Protein AF-A0A553PPD4-F1 (afdb_monomer)

InterPro domains:
  IPR001604 DNA/RNA non-specific endonuclease/pyrophosphatase/phosphodiesterase domain [PF01223] (4-60)
  IPR044925 His-Me finger superfamily [SSF54060] (4-60)
  IPR044929 DNA/RNA non-specific endonuclease superfamily [G3DSA:3.40.570.10] (1-91)

Radius of gyration: 23.8 Å; Cα contacts (8 Å, |Δi|>4): 141; chains: 1; bounding box: 63×47×57 Å

pLDDT: mean 87.42, std 13.17, range [43.06, 98.12]

Secondary structure (DSSP, 8-state):
----EETTTTEE--SEEEEEEEE---S---S-TT--SSEEEEEEEESSPPPTT--GGGGEE-----TTS-STTPEEHHHHHTTPPPPHHHHHHHHHHHHHHT--SHHHHHHHHHHHHHTT---HHHHHHHHHHHHHHHHHHHHHHHHHSPP-

Nearest PDB structures (foldseek):
  5t40-assembly1_B  TM=8.382E-01  e=1.509E-09  Homo sapiens
  7vzr-assembly1_A  TM=5.101E-01  e=5.328E+00  Chloracidobacterium thermophilum B

Structure (mmCIF, N/CA/C/O backbone):
data_AF-A0A553PPD4-F1
#
_entry.id   AF-A0A553PPD4-F1
#
loop_
_atom_site.group_PDB
_atom_site.id
_atom_site.type_symbol
_atom_site.label_atom_id
_atom_site.label_alt_id
_atom_site.label_comp_id
_atom_site.label_asym_id
_atom_site.label_entity_id
_atom_site.label_seq_id
_atom_site.pdbx_PDB_ins_code
_atom_site.Cartn_x
_atom_site.Cartn_y
_atom_site.Cartn_z
_atom_site.occupancy
_atom_site.B_iso_or_equiv
_atom_site.auth_seq_id
_atom_site.auth_comp_id
_atom_site.auth_asym_id
_atom_site.auth_atom_id
_atom_site.pdbx_PDB_model_num
ATOM 1 N N . MET A 1 1 ? -3.535 -22.408 -22.427 1.00 66.25 1 MET A N 1
ATOM 2 C CA . MET A 1 1 ? -3.729 -21.318 -21.441 1.00 66.25 1 MET A CA 1
ATOM 3 C C . MET A 1 1 ? -4.965 -21.662 -20.624 1.00 66.25 1 MET A C 1
ATOM 5 O O . MET A 1 1 ? -5.955 -22.033 -21.237 1.00 66.25 1 MET A O 1
ATOM 9 N N . LYS A 1 2 ? -4.907 -21.615 -19.288 1.00 88.19 2 LYS A N 1
ATOM 10 C CA . LYS A 1 2 ? -6.044 -21.924 -18.402 1.00 88.19 2 LYS A CA 1
ATOM 11 C C . LYS A 1 2 ? -6.288 -20.721 -17.490 1.00 88.19 2 LYS A C 1
ATOM 13 O O . LYS A 1 2 ? -5.323 -20.210 -16.926 1.00 88.19 2 LYS A O 1
ATOM 18 N N . TYR A 1 3 ? -7.534 -20.275 -17.377 1.00 92.44 3 TYR A N 1
ATOM 19 C CA . TYR A 1 3 ? -7.959 -19.201 -16.479 1.00 92.44 3 TYR A CA 1
ATOM 20 C C . TYR A 1 3 ? -9.348 -19.519 -15.915 1.00 92.44 3 TYR A C 1
ATOM 22 O O . TYR A 1 3 ? -10.084 -20.316 -16.494 1.00 92.44 3 TYR A O 1
ATOM 30 N N . GLU A 1 4 ? -9.653 -18.953 -14.752 1.00 95.38 4 GLU A N 1
ATOM 31 C CA . GLU A 1 4 ? -10.957 -19.076 -14.097 1.00 95.38 4 GLU A CA 1
ATOM 32 C C . GLU A 1 4 ? -11.939 -18.058 -14.686 1.00 95.38 4 GLU A C 1
ATOM 34 O O . GLU A 1 4 ? -11.526 -16.990 -15.141 1.00 95.38 4 GLU A O 1
ATOM 39 N N . VAL A 1 5 ? -13.230 -18.380 -14.663 1.00 96.56 5 VAL A N 1
ATOM 40 C CA . VAL A 1 5 ? -14.317 -17.455 -14.995 1.00 96.56 5 VAL A CA 1
ATOM 41 C C . VAL A 1 5 ? -15.279 -17.352 -13.814 1.00 96.56 5 VAL A C 1
ATOM 43 O O . VAL A 1 5 ? -15.500 -18.342 -13.118 1.00 96.56 5 VAL A O 1
ATOM 46 N N . ILE A 1 6 ? -15.839 -16.164 -13.575 1.00 96.00 6 ILE A N 1
ATOM 47 C CA . ILE A 1 6 ? -16.720 -15.903 -12.428 1.00 96.00 6 ILE A CA 1
ATOM 48 C C . ILE A 1 6 ? -18.064 -15.294 -12.841 1.00 96.00 6 ILE A C 1
ATOM 50 O O . ILE A 1 6 ? -18.149 -14.447 -13.733 1.00 96.00 6 ILE A O 1
ATOM 54 N N . GLY A 1 7 ? -19.117 -15.690 -12.122 1.00 95.88 7 GLY A N 1
ATOM 55 C CA . GLY A 1 7 ? -20.479 -15.188 -12.306 1.00 95.88 7 GLY A CA 1
ATOM 56 C C . GLY A 1 7 ? -21.178 -15.711 -13.564 1.00 95.88 7 GLY A C 1
ATOM 57 O O . GLY A 1 7 ? -20.604 -16.434 -14.372 1.00 95.88 7 GLY A O 1
ATOM 58 N N . THR A 1 8 ? -22.438 -15.314 -13.742 1.00 96.31 8 THR A N 1
ATOM 59 C CA . THR A 1 8 ? -23.282 -15.722 -14.884 1.00 96.31 8 THR A CA 1
ATOM 60 C C . THR A 1 8 ? -22.767 -15.226 -16.230 1.00 96.31 8 THR A C 1
ATOM 62 O O . THR A 1 8 ? -23.113 -15.787 -17.260 1.00 96.31 8 THR A O 1
ATOM 65 N N . ASN A 1 9 ? -21.954 -14.169 -16.217 1.00 97.19 9 ASN A N 1
ATOM 66 C CA . ASN A 1 9 ? -21.371 -13.572 -17.415 1.00 97.19 9 ASN A CA 1
ATOM 67 C C . ASN A 1 9 ? -19.970 -14.124 -17.718 1.00 97.19 9 ASN A C 1
ATOM 69 O O . ASN A 1 9 ? -19.279 -13.556 -18.557 1.00 97.19 9 ASN A O 1
ATOM 73 N N . GLU A 1 10 ? -19.536 -15.165 -16.995 1.00 96.19 10 GLU A N 1
ATOM 74 C CA . GLU A 1 10 ? -18.254 -15.850 -17.191 1.00 96.19 10 GLU A CA 1
ATOM 75 C C . GLU A 1 10 ? -17.064 -14.881 -17.294 1.00 96.19 10 GLU A C 1
ATOM 77 O O . GLU A 1 10 ? -16.208 -14.975 -18.175 1.00 96.19 10 GLU A O 1
ATOM 82 N N . VAL A 1 11 ? -17.001 -13.916 -16.373 1.00 96.94 11 VAL A N 1
ATOM 83 C CA . VAL A 1 11 ? -15.963 -12.882 -16.391 1.00 96.94 11 VAL A CA 1
ATOM 84 C C . VAL A 1 11 ? -14.603 -13.531 -16.153 1.00 96.94 11 VAL A C 1
ATOM 86 O O . VAL A 1 11 ? -14.381 -14.152 -15.116 1.00 96.94 11 VAL A O 1
ATOM 89 N N . ALA A 1 12 ? -13.685 -13.373 -17.106 1.00 97.12 12 ALA A N 1
ATOM 90 C CA . ALA A 1 12 ? -12.355 -13.966 -17.042 1.00 97.12 12 ALA A CA 1
ATOM 91 C C . ALA A 1 12 ? -11.508 -13.376 -15.904 1.00 97.12 12 ALA A C 1
ATOM 93 O O . ALA A 1 12 ? -11.310 -12.163 -15.812 1.00 97.12 12 ALA A O 1
ATOM 94 N N . VAL A 1 13 ? -10.940 -14.252 -15.077 1.00 97.12 13 VAL A N 1
ATOM 95 C CA . VAL A 1 13 ? -9.988 -13.899 -14.023 1.00 97.12 13 VAL A CA 1
ATOM 96 C C . VAL A 1 13 ? -8.574 -13.916 -14.613 1.00 97.12 13 VAL A C 1
ATOM 98 O O . VAL A 1 13 ? -8.071 -14.980 -14.991 1.00 97.12 13 VAL A O 1
ATOM 101 N N . PRO A 1 14 ? -7.890 -12.763 -14.707 1.00 96.31 14 PRO A N 1
ATOM 102 C CA . PRO A 1 14 ? -6.556 -12.713 -15.287 1.00 96.31 14 PRO A CA 1
ATOM 103 C C . PRO A 1 14 ? -5.548 -13.445 -14.396 1.00 96.31 14 PRO A C 1
ATOM 105 O O . PRO A 1 14 ? -5.595 -13.342 -13.173 1.00 96.31 14 PRO A O 1
ATOM 108 N N . SER A 1 15 ? -4.591 -14.149 -15.005 1.00 95.00 15 SER A N 1
ATOM 109 C CA . SER A 1 15 ? -3.490 -14.789 -14.264 1.00 95.00 15 SER A CA 1
ATOM 110 C C . SER A 1 15 ? -2.405 -13.795 -13.839 1.00 95.00 15 SER A C 1
ATOM 112 O O . SER A 1 15 ? -1.715 -14.012 -12.844 1.00 95.00 15 SER A O 1
ATOM 114 N N . HIS A 1 16 ? -2.259 -12.706 -14.596 1.00 95.12 16 HIS A N 1
ATOM 115 C CA . HIS A 1 16 ? -1.289 -11.644 -14.378 1.00 95.12 16 HIS A CA 1
ATOM 116 C C . HIS A 1 16 ? -1.920 -10.291 -14.688 1.00 95.12 16 HIS A C 1
ATOM 118 O O . HIS A 1 16 ? -2.816 -10.184 -15.524 1.00 95.12 16 HIS A O 1
ATOM 124 N N . LEU A 1 17 ? -1.404 -9.259 -14.039 1.00 95.50 17 LEU A N 1
ATOM 125 C CA . LEU A 1 17 ? -1.741 -7.866 -14.274 1.00 95.50 17 LEU A CA 1
ATOM 126 C C . LEU A 1 17 ? -0.491 -7.164 -14.791 1.00 95.50 17 LEU A C 1
ATOM 128 O O . LEU A 1 17 ? 0.617 -7.485 -14.364 1.00 95.50 17 LEU A O 1
ATOM 132 N N . PHE A 1 18 ? -0.656 -6.201 -15.690 1.00 94.00 18 PHE A N 1
ATOM 133 C CA . PHE A 1 18 ? 0.462 -5.412 -16.191 1.00 94.00 18 PHE A CA 1
ATOM 134 C C . PHE A 1 18 ? 0.210 -3.922 -16.002 1.00 94.00 18 PHE A C 1
ATOM 136 O O . PHE A 1 18 ? -0.932 -3.463 -15.977 1.00 94.00 18 PHE A O 1
ATOM 143 N N . LYS A 1 19 ? 1.296 -3.161 -15.884 1.00 93.62 19 LYS A N 1
ATOM 144 C CA . LYS A 1 19 ? 1.254 -1.700 -15.897 1.00 93.62 19 LYS A CA 1
ATOM 145 C C . LYS A 1 19 ? 2.460 -1.156 -16.643 1.00 93.62 19 LYS A C 1
ATOM 147 O O . LYS A 1 19 ? 3.580 -1.601 -16.419 1.00 93.62 19 LYS A O 1
ATOM 152 N N . VAL A 1 20 ? 2.215 -0.179 -17.509 1.00 91.00 20 VAL A N 1
ATOM 153 C CA . VAL A 1 20 ? 3.251 0.591 -18.203 1.00 91.00 20 VAL A CA 1
ATOM 154 C C . VAL A 1 20 ? 3.241 1.996 -17.627 1.00 91.00 20 VAL A C 1
ATOM 156 O O . VAL 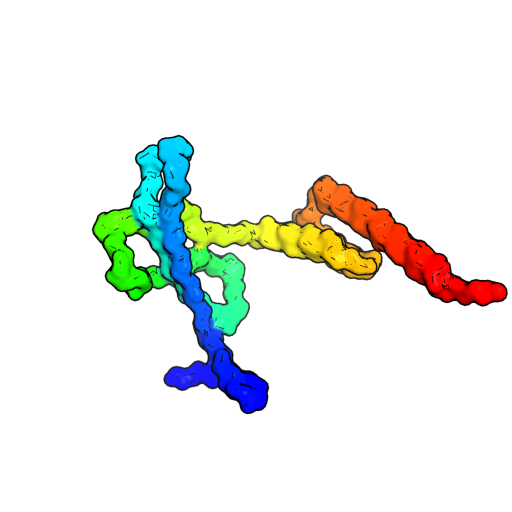A 1 20 ? 2.174 2.596 -17.498 1.00 91.00 20 VAL A O 1
ATOM 159 N N . VAL A 1 21 ? 4.408 2.494 -17.237 1.00 90.50 21 VAL A N 1
ATOM 160 C CA . VAL A 1 21 ? 4.578 3.807 -16.616 1.00 90.50 21 VAL A CA 1
ATOM 161 C C . VAL A 1 21 ? 5.521 4.628 -17.479 1.00 90.50 21 VAL A C 1
ATOM 163 O O . VAL A 1 21 ? 6.694 4.285 -17.599 1.00 90.50 21 VAL A O 1
ATOM 166 N N . LEU A 1 22 ? 4.992 5.698 -18.071 1.00 88.62 22 LEU A N 1
ATOM 167 C CA . LEU A 1 22 ? 5.738 6.690 -18.840 1.00 88.62 22 LEU A CA 1
ATOM 168 C C . LEU A 1 22 ? 5.836 7.972 -18.007 1.00 88.62 22 LEU A C 1
ATOM 170 O O . LEU A 1 22 ? 4.814 8.576 -17.684 1.00 88.62 22 LEU A O 1
ATOM 174 N N . GLY A 1 23 ? 7.054 8.367 -17.652 1.00 87.19 23 GLY A N 1
ATOM 175 C CA . GLY A 1 23 ? 7.350 9.634 -16.992 1.00 87.19 23 GLY A CA 1
ATOM 176 C C . GLY A 1 23 ? 7.866 10.659 -17.998 1.00 87.19 23 GLY A C 1
ATOM 177 O O . GLY A 1 23 ? 8.744 10.359 -18.805 1.00 87.19 23 GLY A O 1
ATOM 178 N N . THR A 1 24 ? 7.344 11.881 -17.948 1.00 84.06 24 THR A N 1
ATOM 179 C CA . THR A 1 24 ? 7.805 13.012 -18.766 1.00 84.06 24 THR A CA 1
ATOM 180 C C . THR A 1 24 ? 8.228 14.167 -17.865 1.00 84.06 24 THR A C 1
ATOM 182 O O . THR A 1 24 ? 7.767 14.273 -16.728 1.00 84.06 24 THR A O 1
ATOM 185 N N . LYS A 1 25 ? 9.093 15.062 -18.359 1.00 74.44 25 LYS A N 1
ATOM 186 C CA . LYS A 1 25 ? 9.387 16.320 -17.656 1.00 74.44 25 LYS A CA 1
ATOM 187 C C . LYS A 1 25 ? 8.125 17.175 -17.567 1.00 74.44 25 LYS A C 1
ATOM 189 O O . LYS A 1 25 ? 7.326 17.199 -18.503 1.00 74.44 25 LYS A O 1
ATOM 194 N N . ALA A 1 26 ? 7.971 17.889 -16.455 1.00 68.44 26 ALA A N 1
ATOM 195 C CA . ALA A 1 26 ? 7.050 19.014 -16.397 1.00 68.44 26 ALA A CA 1
ATOM 196 C C . ALA A 1 26 ? 7.569 20.130 -17.319 1.00 68.44 26 ALA A C 1
ATOM 198 O O . ALA A 1 26 ? 8.780 20.315 -17.444 1.00 68.44 26 ALA A O 1
ATOM 199 N N . ASN A 1 27 ? 6.662 20.869 -17.959 1.00 59.53 27 ASN A N 1
ATOM 200 C CA . ASN A 1 27 ? 7.009 21.949 -18.893 1.00 59.53 27 ASN A CA 1
ATOM 201 C C . ASN A 1 27 ? 7.762 23.122 -18.231 1.00 59.53 27 ASN A C 1
ATOM 203 O O . ASN A 1 27 ? 8.296 23.974 -18.940 1.00 59.53 27 ASN A O 1
ATOM 207 N N . ASP A 1 28 ? 7.838 23.163 -16.897 1.00 55.16 28 ASP A N 1
ATOM 208 C CA . ASP A 1 28 ? 8.614 24.159 -16.168 1.00 55.16 28 ASP A CA 1
ATOM 209 C C . ASP A 1 28 ? 10.103 23.811 -16.202 1.00 55.16 28 ASP A C 1
ATOM 211 O O . ASP A 1 28 ? 10.610 22.972 -15.460 1.00 55.16 28 ASP A O 1
ATOM 215 N N . GLN A 1 29 ? 10.821 24.524 -17.068 1.00 51.38 29 GLN A N 1
ATOM 216 C CA . GLN A 1 29 ? 12.265 24.451 -17.314 1.00 51.38 29 GLN A CA 1
ATOM 217 C C . GLN A 1 29 ? 13.146 24.813 -16.101 1.00 51.38 29 GLN A C 1
ATOM 219 O O . GLN A 1 29 ? 14.343 25.060 -16.252 1.00 51.38 29 GLN A O 1
ATOM 224 N N . THR A 1 30 ? 12.606 24.853 -14.882 1.00 52.22 30 THR A N 1
ATOM 225 C CA . THR A 1 30 ? 13.366 25.238 -13.695 1.00 52.22 30 THR A CA 1
ATOM 226 C C . THR A 1 30 ? 13.592 24.037 -12.779 1.00 52.22 30 THR A C 1
ATOM 228 O O . THR A 1 30 ? 12.682 23.506 -12.157 1.00 52.22 30 THR A O 1
ATOM 231 N N . LYS A 1 31 ? 14.875 23.664 -12.667 1.00 49.19 31 LYS A N 1
ATOM 232 C CA . LYS A 1 31 ? 15.469 22.780 -11.647 1.00 49.19 31 LYS A CA 1
ATOM 233 C C . LYS A 1 31 ? 15.276 21.270 -11.838 1.00 49.19 31 LYS A C 1
ATOM 235 O O . LYS A 1 31 ? 14.655 20.603 -11.024 1.00 49.19 31 LYS A O 1
ATOM 240 N N . THR A 1 32 ? 15.949 20.707 -12.839 1.00 50.69 32 THR A N 1
ATOM 241 C CA . THR A 1 32 ? 16.909 19.588 -12.657 1.00 50.69 32 THR A CA 1
ATOM 242 C C . THR A 1 32 ? 17.532 19.250 -14.013 1.00 50.69 32 THR A C 1
ATOM 244 O O . THR A 1 32 ? 16.924 18.616 -14.871 1.00 50.69 32 THR A O 1
ATOM 247 N N . ALA A 1 33 ? 18.758 19.720 -14.238 1.00 53.78 33 ALA A N 1
ATOM 248 C CA . ALA A 1 33 ? 19.392 19.750 -15.556 1.00 53.78 33 ALA A CA 1
ATOM 249 C C . ALA A 1 33 ? 19.783 18.379 -16.154 1.00 53.78 33 ALA A C 1
ATOM 251 O O . ALA A 1 33 ? 20.222 18.355 -17.293 1.00 53.78 33 ALA A O 1
ATOM 252 N N . ASN A 1 34 ? 19.595 17.244 -15.466 1.00 58.09 34 ASN A N 1
ATOM 253 C CA . ASN A 1 34 ? 20.196 15.964 -15.887 1.00 58.09 34 ASN A CA 1
ATOM 254 C C . ASN A 1 34 ? 19.239 14.759 -15.931 1.00 58.09 34 ASN A C 1
ATOM 256 O O . ASN A 1 34 ? 19.695 13.621 -15.923 1.00 58.09 34 ASN A O 1
ATOM 260 N N . VAL A 1 35 ? 17.921 14.965 -15.978 1.00 59.78 35 VAL A N 1
ATOM 261 C CA . VAL A 1 35 ? 16.979 13.835 -16.104 1.00 59.78 35 VAL A CA 1
ATOM 262 C C . VAL A 1 35 ? 16.815 13.463 -17.585 1.00 59.78 35 VAL A C 1
ATOM 264 O O . VAL A 1 35 ? 16.365 14.327 -18.350 1.00 59.78 35 VAL A O 1
ATOM 267 N N . PRO A 1 36 ? 17.143 12.236 -18.034 1.00 63.69 36 PRO A N 1
ATOM 268 C CA . PRO A 1 36 ? 16.706 11.763 -19.343 1.00 63.69 36 PRO A CA 1
ATOM 269 C C . PRO A 1 36 ? 15.183 11.666 -19.288 1.00 63.69 36 PRO A C 1
ATOM 271 O O . PRO A 1 36 ? 14.642 10.985 -18.432 1.00 63.69 36 PRO A O 1
ATOM 274 N N . ALA A 1 37 ? 14.473 12.420 -20.117 1.00 70.62 37 ALA A N 1
ATOM 275 C CA . ALA A 1 37 ? 13.025 12.315 -20.218 1.00 70.62 37 ALA A CA 1
ATOM 276 C C . ALA A 1 37 ? 12.655 12.336 -21.699 1.00 70.62 37 ALA A C 1
ATOM 278 O O . ALA A 1 37 ? 13.190 13.187 -22.416 1.00 70.62 37 ALA A O 1
ATOM 279 N N . PRO A 1 38 ? 11.742 11.465 -22.151 1.00 83.25 38 PRO A N 1
ATOM 280 C CA . PRO A 1 38 ? 10.880 10.579 -21.355 1.00 83.25 38 PRO A CA 1
ATOM 281 C C . PRO A 1 38 ? 11.603 9.382 -20.699 1.00 83.25 38 PRO A C 1
ATOM 283 O O . PRO A 1 38 ? 12.657 8.960 -21.164 1.00 83.25 38 PRO A O 1
ATOM 286 N N . VAL A 1 39 ? 11.021 8.829 -19.627 1.00 86.94 39 VAL A N 1
ATOM 287 C CA . VAL A 1 39 ? 11.435 7.558 -18.996 1.00 86.94 39 VAL A CA 1
ATOM 288 C C . VAL A 1 39 ? 10.306 6.536 -19.025 1.00 86.94 39 VAL A C 1
ATOM 290 O O . VAL A 1 39 ? 9.141 6.903 -18.881 1.00 86.94 39 VAL A O 1
ATOM 293 N N . LEU A 1 40 ? 10.629 5.252 -19.168 1.00 88.38 40 LEU A N 1
ATOM 294 C CA . LEU A 1 40 ? 9.639 4.174 -19.231 1.00 88.38 40 LEU A CA 1
ATOM 295 C C . LEU A 1 40 ? 10.032 2.996 -18.343 1.00 88.38 40 LEU A C 1
ATOM 297 O O . LEU A 1 40 ? 11.192 2.599 -18.299 1.00 88.38 40 LEU A O 1
ATOM 301 N N . ALA A 1 41 ? 9.039 2.373 -17.714 1.00 89.56 41 ALA A N 1
ATOM 302 C CA . ALA A 1 41 ? 9.131 0.979 -17.296 1.00 89.56 41 ALA A CA 1
ATOM 303 C C . ALA A 1 41 ? 7.794 0.262 -17.494 1.00 89.56 41 ALA A C 1
ATOM 305 O O . ALA A 1 41 ? 6.717 0.859 -17.429 1.00 89.56 41 ALA A O 1
ATOM 306 N N . ALA A 1 42 ? 7.871 -1.043 -17.730 1.00 91.81 42 ALA A N 1
ATOM 307 C CA . ALA A 1 42 ? 6.720 -1.927 -17.804 1.00 91.81 42 ALA A CA 1
ATOM 308 C C . ALA A 1 42 ? 6.868 -3.042 -16.772 1.00 91.81 42 ALA A C 1
ATOM 310 O O . ALA A 1 42 ? 7.957 -3.585 -16.602 1.00 91.81 42 ALA A O 1
ATOM 311 N N . PHE A 1 43 ? 5.770 -3.402 -16.119 1.00 93.69 43 PHE A N 1
ATOM 312 C CA . PHE A 1 43 ? 5.743 -4.415 -15.069 1.00 93.69 43 PHE A CA 1
ATOM 313 C C . PHE A 1 43 ? 4.655 -5.441 -15.350 1.00 93.69 43 PHE A C 1
ATOM 315 O O . PHE A 1 43 ? 3.571 -5.069 -15.805 1.00 93.69 43 PHE A O 1
ATOM 322 N N . ILE A 1 44 ? 4.923 -6.709 -15.034 1.00 94.38 44 ILE A N 1
ATOM 323 C CA . ILE A 1 44 ? 3.919 -7.774 -14.991 1.00 94.38 44 ILE A CA 1
ATOM 324 C C . ILE A 1 44 ? 3.971 -8.479 -13.642 1.00 94.38 44 ILE A C 1
ATOM 326 O O . ILE A 1 44 ? 5.002 -9.004 -13.233 1.00 94.38 44 ILE A O 1
ATOM 330 N N . VAL A 1 45 ? 2.846 -8.498 -12.941 1.00 95.25 45 VAL A N 1
ATOM 331 C CA . VAL A 1 45 ? 2.725 -9.101 -11.614 1.00 95.25 45 VAL A CA 1
ATOM 332 C C . VAL A 1 45 ? 1.695 -10.223 -11.651 1.00 95.25 45 VAL A C 1
ATOM 334 O O . VAL A 1 45 ? 0.690 -10.109 -12.357 1.00 95.25 45 VAL A O 1
ATOM 337 N N . PRO A 1 46 ? 1.904 -11.330 -10.924 1.00 95.94 46 PRO A N 1
ATOM 338 C CA . PRO A 1 46 ? 0.913 -12.390 -10.869 1.00 95.94 46 PRO A CA 1
ATOM 339 C C . PRO A 1 46 ? -0.322 -11.901 -10.102 1.00 95.94 46 PRO A C 1
ATOM 341 O O . PRO A 1 46 ? -0.203 -11.181 -9.112 1.00 95.94 46 PRO A O 1
ATOM 344 N N . ASN A 1 47 ? -1.511 -12.323 -10.526 1.00 96.12 47 ASN A N 1
ATOM 345 C CA . ASN A 1 47 ? -2.766 -12.016 -9.841 1.00 96.12 47 ASN A CA 1
ATOM 346 C C . ASN A 1 47 ? -2.966 -12.945 -8.629 1.00 96.12 47 ASN A C 1
ATOM 348 O O . ASN A 1 47 ? -3.865 -13.782 -8.587 1.00 96.12 47 ASN A O 1
ATOM 352 N N . LYS A 1 48 ? -2.038 -12.870 -7.676 1.00 95.75 48 LYS A N 1
ATOM 353 C CA . LYS A 1 48 ? -2.024 -13.636 -6.425 1.00 95.75 48 LYS A CA 1
ATOM 354 C C . LYS A 1 48 ? -1.250 -12.852 -5.361 1.00 95.75 48 LYS A C 1
ATOM 356 O O . LYS A 1 48 ? -0.540 -11.914 -5.721 1.00 95.75 48 LYS A O 1
ATOM 361 N N . PRO A 1 49 ? -1.329 -13.225 -4.073 1.00 96.31 49 PRO A N 1
ATOM 362 C CA . PRO A 1 49 ? -0.530 -12.579 -3.038 1.00 96.31 49 PRO A CA 1
ATOM 363 C C . PRO A 1 49 ? 0.964 -12.558 -3.394 1.00 96.31 49 PRO A C 1
ATOM 365 O O . PRO A 1 49 ? 1.551 -13.590 -3.728 1.00 96.31 49 PRO A O 1
ATOM 368 N N . ILE A 1 50 ? 1.561 -11.368 -3.332 1.00 94.00 50 ILE A N 1
ATOM 369 C CA . ILE A 1 50 ? 2.978 -11.138 -3.624 1.00 94.00 50 ILE A CA 1
ATOM 370 C C . ILE A 1 50 ? 3.748 -11.101 -2.295 1.00 94.00 50 ILE A C 1
ATOM 372 O O . ILE A 1 50 ? 3.358 -10.336 -1.407 1.00 94.00 50 ILE A O 1
ATOM 376 N N . PRO A 1 51 ? 4.812 -11.911 -2.128 1.00 91.75 51 PRO A N 1
ATOM 377 C CA . PRO A 1 51 ? 5.671 -11.850 -0.948 1.00 91.75 51 PRO A CA 1
ATOM 378 C C . PRO A 1 51 ? 6.320 -10.474 -0.797 1.00 91.75 51 PRO A C 1
ATOM 380 O O . PRO A 1 51 ? 6.641 -9.820 -1.787 1.00 91.75 51 PRO A O 1
ATOM 383 N N . ARG A 1 52 ? 6.548 -10.040 0.443 1.00 87.56 52 ARG A N 1
ATOM 384 C CA . ARG A 1 52 ? 7.090 -8.702 0.734 1.00 87.56 52 ARG A CA 1
ATOM 385 C C . ARG A 1 52 ? 8.527 -8.536 0.248 1.00 87.56 52 ARG A C 1
ATOM 387 O O . ARG A 1 52 ? 8.946 -7.433 -0.069 1.00 87.56 52 ARG A O 1
ATOM 394 N N . GLU A 1 53 ? 9.272 -9.629 0.224 1.00 89.38 53 GLU A N 1
ATOM 395 C CA . GLU A 1 53 ? 10.686 -9.675 -0.131 1.00 89.38 53 GLU A CA 1
ATOM 396 C C . GLU A 1 53 ? 10.902 -9.440 -1.632 1.00 89.38 53 GLU A C 1
ATOM 398 O O . GLU A 1 53 ? 12.030 -9.217 -2.060 1.00 89.38 53 GLU A O 1
ATOM 403 N N . LYS A 1 54 ? 9.831 -9.500 -2.436 1.00 91.81 54 LYS A N 1
ATOM 404 C CA . LYS A 1 54 ? 9.885 -9.237 -3.871 1.00 91.81 54 LYS A CA 1
ATOM 405 C C . LYS A 1 54 ? 9.891 -7.741 -4.141 1.00 91.81 54 LYS A C 1
ATOM 407 O O . LYS A 1 54 ? 8.960 -7.023 -3.775 1.00 91.81 54 LYS A O 1
ATOM 412 N N . ALA A 1 55 ? 10.937 -7.288 -4.819 1.00 92.25 55 ALA A N 1
ATOM 413 C CA . ALA A 1 55 ? 11.060 -5.909 -5.251 1.00 92.25 55 ALA A CA 1
ATOM 414 C C . ALA A 1 55 ? 10.271 -5.692 -6.550 1.00 92.25 55 ALA A C 1
ATOM 416 O O . ALA A 1 55 ? 10.081 -6.611 -7.344 1.00 92.25 55 ALA A O 1
ATOM 417 N N . LEU A 1 56 ? 9.832 -4.457 -6.811 1.00 93.06 56 LEU A N 1
ATOM 418 C CA . LEU A 1 56 ? 9.113 -4.136 -8.052 1.00 93.06 56 LEU A CA 1
ATOM 419 C C . LEU A 1 56 ? 9.962 -4.430 -9.302 1.00 93.06 56 LEU A C 1
ATOM 421 O O . LEU A 1 56 ? 9.423 -4.837 -10.330 1.00 93.06 56 LEU A O 1
ATOM 425 N N . ILE A 1 57 ? 11.286 -4.284 -9.193 1.00 91.94 57 ILE A N 1
ATOM 426 C CA . ILE A 1 57 ? 12.234 -4.584 -10.270 1.00 91.94 57 ILE A CA 1
ATOM 427 C C . ILE A 1 57 ? 12.198 -6.058 -10.705 1.00 91.94 57 ILE A C 1
ATOM 429 O O . ILE A 1 57 ? 12.403 -6.336 -11.884 1.00 91.94 57 ILE A O 1
ATOM 433 N N . ASP A 1 58 ? 11.840 -6.983 -9.804 1.00 91.94 58 ASP A N 1
ATOM 434 C CA . ASP A 1 58 ? 11.709 -8.418 -10.107 1.00 91.94 58 ASP A CA 1
ATOM 435 C C . ASP A 1 58 ? 10.588 -8.694 -11.122 1.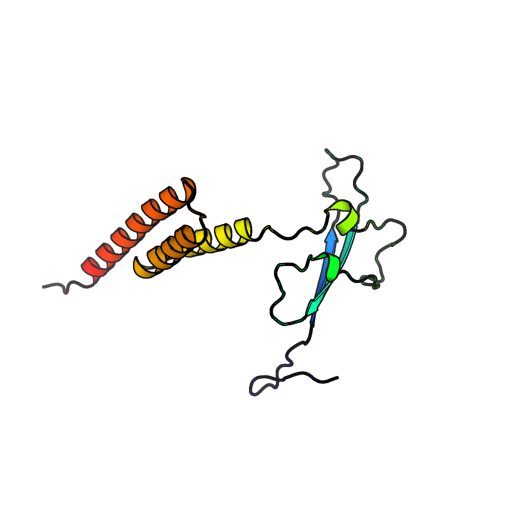00 91.94 58 ASP A C 1
ATOM 437 O O . ASP A 1 58 ? 10.546 -9.750 -11.752 1.00 91.94 58 ASP A O 1
ATOM 441 N N . TYR A 1 59 ? 9.665 -7.742 -11.267 1.00 93.31 59 TYR A N 1
ATOM 442 C CA . TYR A 1 59 ? 8.511 -7.806 -12.156 1.00 93.31 59 TYR A CA 1
ATOM 443 C C . TYR A 1 59 ? 8.679 -6.946 -13.413 1.00 93.31 59 TYR A C 1
ATOM 445 O O . TYR A 1 59 ? 7.743 -6.851 -14.214 1.00 93.31 59 TYR A O 1
ATOM 453 N N . ARG A 1 60 ? 9.840 -6.301 -13.598 1.00 90.38 60 ARG A N 1
ATOM 454 C CA . ARG A 1 60 ? 10.115 -5.451 -14.760 1.00 90.38 60 ARG A CA 1
ATOM 455 C C . ARG A 1 60 ? 10.234 -6.297 -16.025 1.00 90.38 60 ARG A C 1
ATOM 457 O O . ARG A 1 60 ? 10.921 -7.314 -16.069 1.00 90.38 60 ARG A O 1
ATOM 464 N N . LEU A 1 61 ? 9.589 -5.828 -17.082 1.00 84.12 61 LEU A N 1
ATOM 465 C CA . LEU A 1 61 ? 9.637 -6.405 -18.413 1.00 84.12 61 LEU A CA 1
ATOM 466 C C . LEU A 1 61 ? 10.545 -5.588 -19.333 1.00 84.12 61 LEU A C 1
ATOM 468 O O . LEU A 1 61 ? 10.466 -4.364 -19.356 1.00 84.12 61 LEU A O 1
ATOM 472 N N . GLY A 1 62 ? 11.323 -6.272 -20.175 1.00 68.19 62 GLY A N 1
ATOM 473 C CA . GLY A 1 62 ? 12.097 -5.656 -21.263 1.00 68.19 62 GLY A CA 1
ATOM 474 C C . GLY A 1 62 ? 11.318 -5.480 -22.576 1.00 68.19 62 GLY A C 1
ATOM 475 O O . GLY A 1 62 ? 11.923 -5.333 -23.637 1.00 68.19 62 GLY A O 1
ATOM 476 N N . TYR A 1 63 ? 9.984 -5.577 -22.556 1.00 62.41 63 TYR A N 1
ATOM 477 C CA . TYR A 1 63 ? 9.183 -5.671 -23.781 1.00 62.41 63 TYR A CA 1
ATOM 478 C C . TYR A 1 63 ? 8.764 -4.319 -24.368 1.00 62.41 63 TYR A C 1
ATOM 480 O O . TYR A 1 63 ? 8.743 -3.275 -23.718 1.00 62.41 63 TYR A O 1
ATOM 488 N N . ARG A 1 64 ? 8.407 -4.355 -25.658 1.00 58.91 64 ARG A N 1
ATOM 489 C CA . ARG A 1 64 ? 8.068 -3.181 -26.460 1.00 58.91 64 ARG A CA 1
ATOM 490 C C . ARG A 1 64 ? 6.607 -2.765 -26.256 1.00 58.91 64 ARG A C 1
ATOM 492 O O . ARG A 1 64 ? 5.722 -3.292 -26.915 1.00 58.91 64 ARG A O 1
ATOM 499 N N . LEU A 1 65 ? 6.366 -1.785 -25.391 1.00 65.12 65 LEU A N 1
ATOM 500 C CA . LEU A 1 65 ? 5.062 -1.125 -25.257 1.00 65.12 65 LEU A CA 1
ATOM 501 C C . LEU A 1 65 ? 5.208 0.337 -25.719 1.00 65.12 65 LEU A C 1
ATOM 503 O O . LEU A 1 65 ? 6.283 0.908 -25.561 1.00 65.12 65 LEU A O 1
ATOM 507 N N . HIS A 1 66 ? 4.174 0.892 -26.360 1.00 67.69 66 HIS A N 1
ATOM 508 C CA . HIS A 1 66 ? 4.178 2.153 -27.134 1.00 67.69 66 HIS A CA 1
ATOM 509 C C . HIS A 1 66 ? 4.970 2.101 -28.462 1.00 67.69 66 HIS A C 1
ATOM 511 O O . HIS A 1 66 ? 6.173 2.369 -28.476 1.00 67.69 66 HIS A O 1
ATOM 517 N N . PRO A 1 67 ? 4.313 1.774 -29.596 1.00 70.50 67 PRO A N 1
ATOM 518 C CA . PRO A 1 67 ? 4.978 1.674 -30.901 1.00 70.50 67 PRO A CA 1
ATOM 519 C C . PRO A 1 67 ? 5.407 3.031 -31.480 1.00 70.50 67 PRO A C 1
ATOM 521 O O . PRO A 1 67 ? 6.329 3.073 -32.283 1.00 70.50 67 PRO A O 1
ATOM 524 N N . TYR A 1 68 ? 4.769 4.125 -31.056 1.00 76.50 68 TYR A N 1
ATOM 525 C CA . TYR A 1 68 ? 5.036 5.484 -31.547 1.00 76.50 68 TYR A CA 1
ATOM 526 C C . TYR A 1 68 ? 6.032 6.274 -30.689 1.00 76.50 68 TYR A C 1
ATOM 528 O O . TYR A 1 68 ? 6.299 7.436 -30.975 1.00 76.50 68 TYR A O 1
ATOM 536 N N . LEU A 1 69 ? 6.545 5.678 -29.610 1.00 75.44 69 LEU A N 1
ATOM 537 C CA . LEU A 1 69 ? 7.509 6.337 -28.739 1.00 75.44 69 LEU A CA 1
ATOM 538 C C . LEU A 1 69 ? 8.906 6.193 -29.345 1.00 75.44 69 LEU A C 1
ATOM 540 O O . LEU A 1 69 ? 9.365 5.066 -29.547 1.00 75.44 69 LEU A O 1
ATOM 544 N N . ASP A 1 70 ? 9.570 7.316 -29.624 1.00 75.88 70 ASP A N 1
ATOM 545 C CA . ASP A 1 70 ? 10.981 7.310 -30.007 1.00 75.88 70 ASP A CA 1
ATOM 546 C C . ASP A 1 70 ? 11.816 6.745 -28.853 1.00 75.88 70 ASP A C 1
ATOM 548 O O . ASP A 1 70 ? 11.778 7.225 -27.721 1.00 75.88 70 ASP A O 1
ATOM 552 N N . ARG A 1 71 ? 12.534 5.663 -29.143 1.00 72.62 71 ARG A N 1
ATOM 553 C CA . ARG A 1 71 ? 13.281 4.882 -28.152 1.00 72.62 71 ARG A CA 1
ATOM 554 C C . ARG A 1 71 ? 14.732 5.298 -28.053 1.00 72.62 71 ARG A C 1
ATOM 556 O O . ARG A 1 71 ? 15.398 4.898 -27.108 1.00 72.62 71 ARG A O 1
ATOM 563 N N . THR A 1 72 ? 15.220 6.064 -29.025 1.00 75.62 72 THR A N 1
ATOM 564 C CA . THR A 1 72 ? 16.605 6.541 -29.024 1.00 75.62 72 THR A CA 1
ATOM 565 C C . THR A 1 72 ? 16.851 7.548 -27.901 1.00 75.62 72 THR A C 1
ATOM 567 O O . THR A 1 72 ? 17.968 7.661 -27.409 1.00 75.62 72 THR A O 1
ATOM 570 N N . SER A 1 73 ? 15.787 8.215 -27.450 1.00 76.50 73 SER A N 1
ATOM 571 C CA . SER A 1 73 ? 15.784 9.237 -26.404 1.00 76.50 73 SER A CA 1
ATOM 572 C C . SER A 1 73 ? 15.153 8.778 -25.078 1.00 76.50 73 SER A C 1
ATOM 574 O O . SER A 1 73 ? 15.022 9.578 -24.151 1.00 76.50 73 SER A O 1
ATOM 576 N N . LEU A 1 74 ? 14.760 7.502 -24.966 1.00 82.25 74 LEU A N 1
ATOM 577 C CA . LEU A 1 74 ? 14.011 6.981 -23.823 1.00 82.25 74 LEU A CA 1
ATOM 578 C C . LEU A 1 74 ? 14.940 6.485 -22.709 1.00 82.25 74 LEU A C 1
ATOM 580 O O . LEU A 1 74 ? 15.730 5.569 -22.921 1.00 82.25 74 LEU A O 1
ATOM 584 N N . GLY A 1 75 ? 14.800 7.044 -21.508 1.00 83.81 75 GLY A N 1
ATOM 585 C CA . GLY A 1 75 ? 15.463 6.531 -20.308 1.00 83.81 75 GLY A CA 1
ATOM 586 C C . GLY A 1 75 ? 14.713 5.359 -19.663 1.00 83.81 75 GLY A C 1
ATOM 587 O O . GLY A 1 75 ? 13.502 5.196 -19.841 1.00 83.81 75 GLY A O 1
ATOM 588 N N . ASP A 1 76 ? 15.416 4.558 -18.864 1.00 85.75 76 ASP A N 1
ATOM 589 C CA . ASP A 1 76 ? 14.790 3.549 -18.005 1.00 85.75 76 ASP A CA 1
ATOM 590 C C . ASP A 1 76 ? 14.299 4.203 -16.705 1.00 85.75 76 ASP A C 1
ATOM 592 O O . ASP A 1 76 ? 15.069 4.826 -15.969 1.00 85.75 76 ASP A O 1
ATOM 596 N N . LEU A 1 77 ? 13.001 4.067 -16.412 1.00 88.19 77 LEU A N 1
ATOM 597 C CA . LEU A 1 77 ? 12.407 4.650 -15.206 1.00 88.19 77 LEU A CA 1
ATOM 598 C C . LEU A 1 77 ? 13.056 4.101 -13.932 1.00 88.19 77 LEU A C 1
ATOM 600 O O . LEU A 1 77 ? 13.243 4.853 -12.985 1.00 88.19 77 LEU A O 1
ATOM 604 N N . CYS A 1 78 ? 13.407 2.819 -13.889 1.00 89.12 78 CYS A N 1
ATOM 605 C CA . CYS A 1 78 ? 13.962 2.198 -12.693 1.00 89.12 78 CYS A CA 1
ATOM 606 C C . CYS A 1 78 ? 15.438 2.512 -12.477 1.00 89.12 78 CYS A C 1
ATOM 608 O O . CYS A 1 78 ? 15.885 2.485 -11.335 1.00 89.12 78 CYS A O 1
ATOM 610 N N . GLU A 1 79 ? 16.186 2.840 -13.529 1.00 87.25 79 GLU A N 1
ATOM 611 C CA . GLU A 1 79 ? 17.543 3.377 -13.370 1.00 87.25 79 GLU A CA 1
ATOM 612 C C . GLU A 1 79 ? 17.518 4.796 -12.792 1.00 87.25 79 GLU A C 1
ATOM 614 O O . GLU A 1 79 ? 18.405 5.165 -12.027 1.00 87.25 79 GLU A O 1
ATOM 619 N N . PHE A 1 80 ? 16.482 5.574 -13.119 1.00 83.50 80 PHE A N 1
ATOM 620 C CA . PHE A 1 80 ? 16.332 6.947 -12.645 1.00 83.50 80 PHE A CA 1
ATOM 621 C C . PHE A 1 80 ? 15.681 7.059 -11.252 1.00 83.50 80 PHE A C 1
ATOM 623 O O . PHE A 1 80 ? 16.215 7.723 -10.369 1.00 83.50 80 PHE A O 1
ATOM 630 N N . ASP A 1 81 ? 14.525 6.425 -11.055 1.00 84.31 81 ASP A N 1
ATOM 631 C CA . ASP A 1 81 ? 13.703 6.507 -9.835 1.00 84.31 81 ASP A CA 1
ATOM 632 C C . ASP A 1 81 ? 14.051 5.408 -8.812 1.00 84.31 81 ASP A C 1
ATOM 634 O O . ASP A 1 81 ? 13.684 5.474 -7.641 1.00 84.31 81 ASP A O 1
ATOM 638 N N . GLY A 1 82 ? 14.747 4.354 -9.244 1.00 85.12 82 GLY A N 1
ATOM 639 C CA . GLY A 1 82 ? 15.027 3.175 -8.424 1.00 85.12 82 GLY A CA 1
ATOM 640 C C . GLY A 1 82 ? 13.852 2.197 -8.315 1.00 85.12 82 GLY A C 1
ATOM 641 O O . GLY A 1 82 ? 14.045 1.090 -7.812 1.00 85.12 82 GLY A O 1
ATOM 642 N N . CYS A 1 83 ? 12.649 2.567 -8.787 1.00 89.81 83 CYS A N 1
ATOM 643 C CA . CYS A 1 83 ? 11.440 1.732 -8.763 1.00 89.81 83 CYS A CA 1
ATOM 644 C C . CYS A 1 83 ? 11.185 1.094 -7.388 1.00 89.81 83 CYS A C 1
ATOM 646 O O . CYS A 1 83 ? 10.854 -0.090 -7.274 1.00 89.81 83 CYS A O 1
ATOM 648 N N . GLN A 1 84 ? 11.375 1.873 -6.325 1.00 90.88 84 GLN A N 1
ATOM 649 C CA . GLN A 1 84 ? 11.264 1.378 -4.961 1.00 90.88 84 GLN A CA 1
ATOM 650 C C . GLN A 1 84 ? 9.819 1.457 -4.474 1.00 90.88 84 GLN A C 1
ATOM 652 O O . GLN A 1 84 ? 9.185 2.511 -4.481 1.00 90.88 84 GLN A O 1
ATOM 657 N N . MET A 1 85 ? 9.294 0.324 -4.011 1.00 90.69 85 MET A N 1
ATOM 658 C CA . MET A 1 85 ? 8.000 0.300 -3.336 1.00 90.69 85 MET A CA 1
ATOM 659 C C . MET A 1 85 ? 8.121 0.903 -1.941 1.00 90.69 85 ME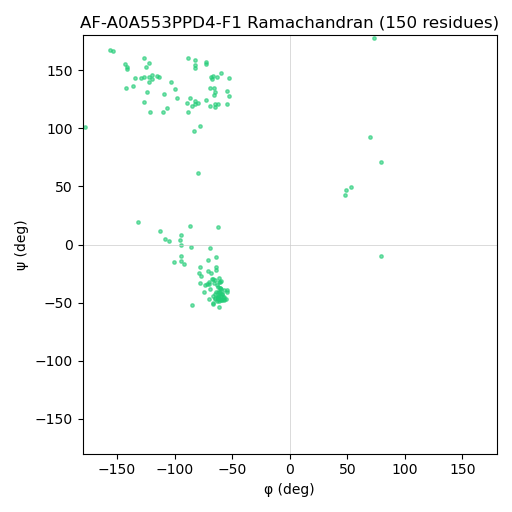T A C 1
ATOM 661 O O . MET A 1 85 ? 9.181 0.883 -1.315 1.00 90.69 85 MET A O 1
ATOM 665 N N . MET A 1 86 ? 6.998 1.407 -1.433 1.00 90.88 86 MET A N 1
ATOM 666 C CA . MET A 1 86 ? 6.912 1.877 -0.058 1.00 90.88 86 MET A CA 1
ATOM 667 C C . MET A 1 86 ? 7.359 0.779 0.913 1.00 90.88 86 MET A C 1
ATOM 669 O O . MET A 1 86 ? 6.890 -0.357 0.835 1.00 90.88 86 MET A O 1
ATOM 673 N N . ASP A 1 87 ? 8.223 1.152 1.856 1.00 91.38 87 ASP A N 1
ATOM 674 C CA . ASP A 1 87 ? 8.627 0.277 2.952 1.00 91.38 87 ASP A CA 1
ATOM 675 C C . ASP A 1 87 ? 7.404 -0.284 3.697 1.00 91.38 87 ASP A C 1
ATOM 677 O O . ASP A 1 87 ? 6.400 0.405 3.899 1.00 91.38 87 ASP A O 1
ATOM 681 N N . TYR A 1 88 ? 7.490 -1.538 4.141 1.00 90.62 88 TYR A N 1
ATOM 682 C CA . TYR A 1 88 ? 6.353 -2.208 4.760 1.00 90.62 88 TYR A CA 1
ATOM 683 C C . TYR A 1 88 ? 5.887 -1.521 6.042 1.00 90.62 88 TYR A C 1
ATOM 685 O O . TYR A 1 88 ? 4.682 -1.463 6.291 1.00 90.62 88 TYR A O 1
ATOM 693 N N . ARG A 1 89 ? 6.808 -0.984 6.849 1.00 93.00 89 ARG A N 1
ATOM 694 C CA . ARG A 1 89 ? 6.455 -0.252 8.067 1.00 93.00 89 ARG A CA 1
ATOM 695 C C . ARG A 1 89 ? 5.646 0.988 7.697 1.00 93.00 89 ARG A C 1
ATOM 697 O O . ARG A 1 89 ? 4.545 1.161 8.210 1.00 93.00 89 ARG A O 1
ATOM 704 N N . LYS A 1 90 ? 6.127 1.770 6.722 1.00 93.56 90 LYS A N 1
ATOM 705 C CA . LYS A 1 90 ? 5.409 2.944 6.184 1.00 93.56 90 LYS A CA 1
ATOM 706 C C . LYS A 1 90 ? 4.042 2.573 5.604 1.00 93.56 90 LYS A C 1
ATOM 708 O O . LYS A 1 90 ? 3.056 3.252 5.880 1.00 93.56 90 LYS A O 1
ATOM 713 N N . PHE A 1 91 ? 3.962 1.470 4.861 1.00 93.69 91 PHE A N 1
ATOM 714 C CA . PHE A 1 91 ? 2.711 0.959 4.303 1.00 93.69 91 PHE A CA 1
ATOM 715 C C . PHE A 1 91 ? 1.711 0.599 5.407 1.00 93.69 91 PHE A C 1
ATOM 717 O O . PHE A 1 91 ? 0.552 1.003 5.348 1.00 93.69 91 PHE A O 1
ATOM 724 N N . GLN A 1 92 ? 2.142 -0.116 6.451 1.00 95.38 92 GLN A N 1
ATOM 725 C CA . GLN A 1 92 ? 1.274 -0.441 7.585 1.00 95.38 92 GLN A CA 1
ATOM 726 C C . GLN A 1 92 ? 0.794 0.814 8.312 1.00 95.38 92 GLN A C 1
ATOM 728 O O . GLN A 1 92 ? -0.403 0.918 8.581 1.00 95.38 92 GLN A O 1
ATOM 733 N N . THR A 1 93 ? 1.687 1.770 8.579 1.00 95.56 93 THR A N 1
ATOM 734 C CA . THR A 1 93 ? 1.326 3.044 9.212 1.00 95.56 93 THR A CA 1
ATOM 735 C C . THR A 1 93 ? 0.262 3.775 8.397 1.00 95.56 93 THR A C 1
ATOM 737 O O . THR A 1 93 ? -0.782 4.122 8.943 1.00 95.56 93 THR A O 1
ATOM 740 N N . PHE A 1 94 ? 0.444 3.894 7.076 1.00 95.44 94 PHE A N 1
ATOM 741 C CA . PHE A 1 94 ? -0.535 4.523 6.186 1.00 95.44 94 PHE A CA 1
ATOM 742 C C . PHE A 1 94 ? -1.930 3.883 6.286 1.00 95.44 94 PHE A C 1
ATOM 744 O O . PHE A 1 94 ? -2.935 4.586 6.416 1.00 95.44 94 PHE A O 1
ATOM 751 N N . TYR A 1 95 ? -2.019 2.548 6.249 1.00 96.44 95 TYR A N 1
ATOM 752 C CA . TYR A 1 95 ? -3.310 1.855 6.336 1.00 96.44 95 TYR A CA 1
ATOM 753 C C . TYR A 1 95 ? -3.954 1.954 7.719 1.00 96.44 95 TYR A C 1
ATOM 755 O O . TYR A 1 95 ? -5.181 2.010 7.810 1.00 96.44 95 TYR A O 1
ATOM 763 N N . ILE A 1 96 ? -3.154 1.973 8.785 1.00 97.62 96 ILE A N 1
ATOM 764 C CA . ILE A 1 96 ? -3.647 2.161 10.151 1.00 97.62 96 ILE A CA 1
ATOM 765 C C . ILE A 1 96 ? -4.203 3.571 10.310 1.00 97.62 96 ILE A C 1
ATOM 767 O O . ILE A 1 96 ? -5.355 3.705 10.707 1.00 97.62 96 ILE A O 1
ATOM 771 N N . GLU A 1 97 ? -3.448 4.603 9.933 1.00 97.25 97 GLU A N 1
ATOM 772 C CA . GLU A 1 97 ? -3.908 5.993 9.994 1.00 97.25 97 GLU A CA 1
ATOM 773 C C . GLU A 1 97 ? -5.187 6.195 9.181 1.00 97.25 97 GLU A C 1
ATOM 775 O O . GLU A 1 97 ? -6.159 6.774 9.665 1.00 97.25 97 GLU A O 1
ATOM 780 N N . ARG A 1 98 ? -5.219 5.679 7.946 1.00 97.19 98 ARG A N 1
ATOM 781 C CA . ARG A 1 98 ? -6.412 5.732 7.094 1.00 97.19 98 ARG A CA 1
ATOM 782 C C . ARG A 1 98 ? -7.595 5.012 7.742 1.00 97.19 98 ARG A C 1
ATOM 784 O O . ARG A 1 98 ? -8.713 5.519 7.694 1.00 97.19 98 ARG A O 1
ATOM 791 N N . GLY A 1 99 ? -7.353 3.845 8.335 1.00 97.44 99 GLY A N 1
ATOM 792 C CA . GLY A 1 99 ? -8.360 3.069 9.051 1.00 97.44 99 GLY A CA 1
ATOM 793 C C . GLY A 1 99 ? -8.923 3.809 10.262 1.00 97.44 99 GLY A C 1
ATOM 794 O O . GLY A 1 99 ? -10.137 3.860 10.424 1.00 97.44 99 GLY A O 1
ATOM 795 N N . MET A 1 100 ? -8.061 4.440 11.062 1.00 97.75 100 MET A N 1
ATOM 796 C CA . MET A 1 100 ? -8.457 5.242 12.224 1.00 97.75 100 MET A CA 1
ATOM 797 C C . MET A 1 100 ? -9.264 6.471 11.806 1.00 97.75 100 MET A C 1
ATOM 799 O O . MET A 1 100 ? -10.345 6.694 12.340 1.00 97.75 100 MET A O 1
ATOM 803 N N . LYS A 1 101 ? -8.814 7.213 10.783 1.00 97.38 101 LYS A N 1
ATOM 804 C CA . LYS A 1 101 ? -9.567 8.348 10.211 1.00 97.38 101 LYS A CA 1
ATOM 805 C C . LYS A 1 101 ? -10.981 7.939 9.783 1.00 97.38 101 LYS A C 1
ATOM 807 O O . LYS A 1 101 ? -11.933 8.691 9.985 1.00 97.38 101 LYS A O 1
ATOM 812 N N . GLY A 1 102 ? -11.109 6.741 9.209 1.00 96.69 102 GLY A N 1
ATOM 813 C CA . GLY A 1 102 ? -12.372 6.176 8.737 1.00 96.69 102 GLY A CA 1
ATOM 814 C C . GLY A 1 102 ? -13.202 5.423 9.782 1.00 96.69 102 GLY A C 1
ATOM 815 O O . GLY A 1 102 ? -14.278 4.946 9.423 1.00 96.69 102 GLY A O 1
ATOM 816 N N . ALA A 1 103 ? -12.734 5.289 11.028 1.00 97.75 103 ALA A N 1
ATOM 817 C CA . ALA A 1 103 ? -13.424 4.515 12.058 1.00 97.75 103 ALA A CA 1
ATOM 818 C C . ALA A 1 103 ? -14.773 5.150 12.424 1.00 97.75 103 ALA A C 1
ATOM 820 O O . ALA A 1 103 ? -14.873 6.364 12.611 1.00 97.75 103 ALA A O 1
ATOM 821 N N . ARG A 1 104 ? -15.817 4.322 12.517 1.00 94.56 104 ARG A N 1
ATOM 822 C CA . ARG A 1 104 ? -17.206 4.772 12.733 1.00 94.56 104 ARG A CA 1
ATOM 823 C C . ARG A 1 104 ? -17.691 4.647 14.173 1.00 94.56 104 ARG A C 1
ATOM 825 O O . ARG A 1 104 ? -18.753 5.167 14.497 1.00 94.56 104 ARG A O 1
ATOM 832 N N . ASN A 1 105 ? -16.968 3.888 14.982 1.00 95.94 105 ASN A N 1
ATOM 833 C CA . ASN A 1 105 ? -17.279 3.590 16.373 1.00 95.94 105 ASN A CA 1
ATOM 834 C C . ASN A 1 105 ? -15.989 3.214 17.108 1.00 95.94 105 ASN A C 1
ATOM 836 O O . ASN A 1 105 ? -14.960 2.933 16.477 1.00 95.94 105 ASN A O 1
ATOM 840 N N . GLN A 1 106 ? -16.066 3.169 18.437 1.00 96.38 106 GLN A N 1
ATOM 841 C CA . GLN A 1 106 ? -14.909 2.909 19.287 1.00 96.38 106 GLN A CA 1
ATOM 842 C C . GLN A 1 106 ? -14.252 1.550 18.992 1.00 96.38 106 GLN A C 1
ATOM 844 O O . GLN A 1 106 ? -13.029 1.450 18.919 1.00 96.38 106 GLN A O 1
ATOM 849 N N . ASN A 1 107 ? -15.044 0.512 18.700 1.00 97.06 107 ASN A N 1
ATOM 850 C CA . ASN A 1 107 ? -14.526 -0.828 18.403 1.00 97.06 107 ASN A CA 1
ATOM 851 C C . ASN A 1 107 ? -13.632 -0.860 17.150 1.00 97.06 107 ASN A C 1
ATOM 853 O O . ASN A 1 107 ? -12.607 -1.551 17.126 1.00 97.06 107 ASN A O 1
ATOM 857 N N . GLU A 1 108 ? -14.009 -0.133 16.094 1.00 97.12 108 GLU A N 1
ATOM 858 C CA . GLU A 1 108 ? -13.190 -0.005 14.887 1.00 97.12 108 GLU A CA 1
ATOM 859 C C . GLU A 1 108 ? -11.894 0.755 15.163 1.00 97.12 108 GLU A C 1
ATOM 861 O O . GLU A 1 108 ? -10.827 0.308 14.728 1.00 97.12 108 GLU A O 1
ATOM 866 N N . LEU A 1 109 ? -11.972 1.861 15.909 1.00 97.94 109 LEU A N 1
ATOM 867 C CA . LEU A 1 109 ? -10.810 2.662 16.285 1.00 97.94 109 LEU A CA 1
ATOM 868 C C . LEU A 1 109 ? -9.821 1.835 17.121 1.00 97.94 109 LEU A C 1
ATOM 870 O O . LEU A 1 109 ? -8.640 1.736 16.776 1.00 97.94 109 LEU A O 1
ATOM 874 N N . ASP A 1 110 ? -10.318 1.134 18.139 1.00 97.56 110 ASP A N 1
ATOM 875 C CA . ASP A 1 110 ? -9.527 0.274 19.020 1.00 97.56 110 ASP A CA 1
ATOM 876 C C . ASP A 1 110 ? -8.912 -0.922 18.292 1.00 97.56 110 ASP A C 1
ATOM 878 O O . ASP A 1 110 ? -7.829 -1.397 18.651 1.00 97.56 110 ASP A O 1
ATOM 882 N N . ARG A 1 111 ? -9.567 -1.438 17.247 1.00 98.12 111 ARG A N 1
ATOM 883 C CA . ARG A 1 111 ? -8.989 -2.478 16.387 1.00 98.12 111 ARG A CA 1
ATOM 884 C C . ARG A 1 111 ? -7.729 -1.971 15.682 1.00 98.12 111 ARG A C 1
ATOM 886 O O . ARG A 1 111 ? -6.719 -2.679 15.673 1.00 98.12 111 ARG A O 1
ATOM 893 N N . TYR A 1 112 ? -7.771 -0.773 15.098 1.00 98.06 112 TYR A N 1
ATOM 894 C CA . TYR A 1 112 ? -6.599 -0.184 14.442 1.00 98.06 112 TYR A CA 1
ATOM 895 C C . TYR A 1 112 ? -5.524 0.217 15.454 1.00 98.06 112 TYR A C 1
ATOM 897 O O . TYR A 1 112 ? -4.347 -0.054 15.221 1.00 98.06 112 TYR A O 1
ATOM 905 N N . TRP A 1 113 ? -5.919 0.741 16.614 1.00 97.88 113 TRP A N 1
ATOM 906 C CA . TRP A 1 113 ? -4.998 1.084 17.694 1.00 97.88 113 TRP A CA 1
ATOM 907 C C . TRP A 1 113 ? -4.242 -0.132 18.246 1.00 97.88 113 TRP A C 1
ATOM 909 O O . TRP A 1 113 ? -3.017 -0.113 18.372 1.00 97.88 113 TRP A O 1
ATOM 919 N N . ARG A 1 114 ? -4.940 -1.247 18.507 1.00 98.00 114 ARG A N 1
ATOM 920 C CA . ARG A 1 114 ? -4.300 -2.507 18.926 1.00 98.00 114 ARG A CA 1
ATOM 921 C C . ARG A 1 114 ? -3.328 -3.029 17.874 1.00 98.00 114 ARG A C 1
ATOM 923 O O . ARG A 1 114 ? -2.264 -3.539 18.222 1.00 98.00 114 ARG A O 1
ATOM 930 N N . ARG A 1 115 ? -3.668 -2.885 16.589 1.00 97.25 115 ARG A N 1
ATOM 931 C CA . ARG A 1 115 ? -2.767 -3.242 15.487 1.00 97.25 115 ARG A CA 1
ATOM 932 C C . ARG A 1 115 ? -1.521 -2.354 15.467 1.00 97.25 115 ARG A C 1
ATOM 934 O O . ARG A 1 115 ? -0.433 -2.895 15.299 1.00 97.25 115 ARG A O 1
ATOM 941 N N . ALA A 1 116 ? -1.667 -1.046 15.676 1.00 97.44 116 ALA A N 1
ATOM 942 C CA . ALA A 1 116 ? -0.544 -0.112 15.769 1.00 97.44 116 ALA A CA 1
ATOM 943 C C . ALA A 1 116 ? 0.419 -0.493 16.898 1.00 97.44 116 ALA A C 1
ATOM 945 O O . ALA A 1 116 ? 1.616 -0.617 16.660 1.00 97.44 116 ALA A O 1
ATOM 946 N N . LYS A 1 117 ? -0.116 -0.778 18.093 1.00 97.62 117 LYS A N 1
ATOM 947 C CA . LYS A 1 117 ? 0.672 -1.249 19.242 1.00 97.62 117 LYS A CA 1
ATOM 948 C C . LYS A 1 117 ? 1.401 -2.559 18.954 1.00 97.62 117 LYS A C 1
ATOM 950 O O . LYS A 1 117 ? 2.592 -2.664 19.206 1.00 97.62 117 LYS A O 1
ATOM 955 N N . LYS A 1 118 ? 0.707 -3.551 18.385 1.00 97.62 118 LYS A N 1
ATOM 956 C CA . LYS A 1 118 ? 1.300 -4.862 18.062 1.00 97.62 118 LYS A CA 1
ATOM 957 C C . LYS A 1 118 ? 2.463 -4.762 17.067 1.00 97.62 118 LYS A C 1
ATOM 959 O O . LYS A 1 118 ? 3.358 -5.598 17.100 1.00 97.62 118 LYS A O 1
ATOM 964 N N . LEU A 1 119 ? 2.412 -3.793 16.156 1.00 96.19 119 LEU A N 1
ATOM 965 C CA . LEU A 1 119 ? 3.427 -3.584 15.124 1.00 96.19 11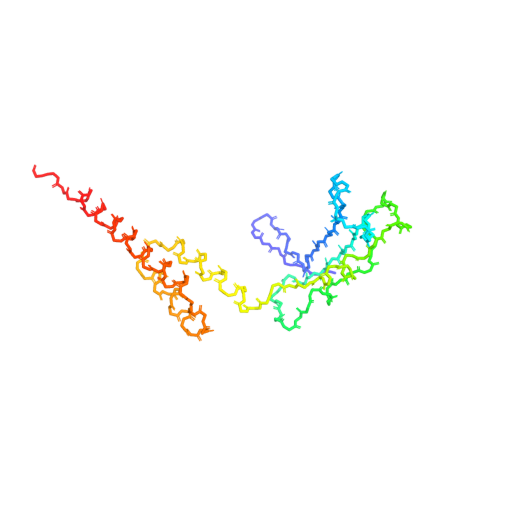9 LEU A CA 1
ATOM 966 C C . LEU A 1 119 ? 4.492 -2.548 15.518 1.00 96.19 119 LEU A C 1
ATOM 968 O O . LEU A 1 119 ? 5.338 -2.237 14.683 1.00 96.19 119 LEU A O 1
ATOM 972 N N . ASP A 1 120 ? 4.435 -2.015 16.741 1.00 96.44 120 ASP A N 1
ATOM 973 C CA . ASP A 1 120 ? 5.315 -0.945 17.219 1.00 96.44 120 ASP A CA 1
ATOM 974 C C . ASP A 1 120 ? 5.323 0.282 16.279 1.00 96.44 120 ASP A C 1
ATOM 976 O O . ASP A 1 120 ? 6.355 0.766 15.806 1.00 96.44 120 ASP A O 1
ATOM 980 N N . LEU A 1 121 ? 4.117 0.738 15.918 1.00 96.56 121 LEU A N 1
ATOM 981 C CA . LEU 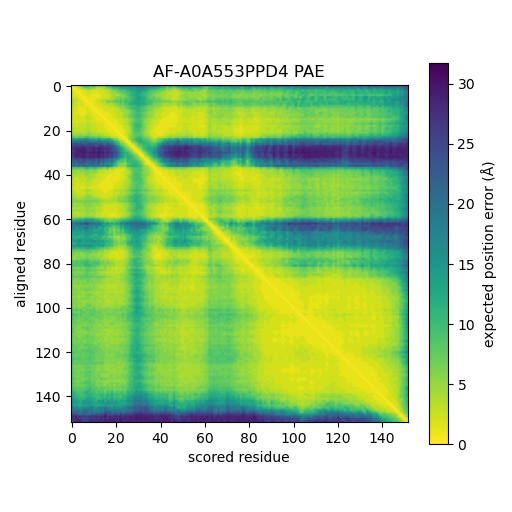A 1 121 ? 3.875 1.857 14.992 1.00 96.56 121 LEU A CA 1
ATOM 982 C C . LEU A 1 121 ? 3.248 3.075 15.671 1.00 96.56 121 LEU A C 1
ATOM 984 O O . LEU A 1 121 ? 2.756 3.967 14.984 1.00 96.56 121 LEU A O 1
ATOM 988 N N . VAL A 1 122 ? 3.207 3.098 17.002 1.00 95.94 122 VAL A N 1
ATOM 989 C CA . VAL A 1 122 ? 2.637 4.225 17.739 1.00 95.94 122 VAL A CA 1
ATOM 990 C C . VAL A 1 122 ? 3.591 5.414 17.654 1.00 95.94 122 VAL A C 1
ATOM 992 O O . VAL A 1 122 ? 4.763 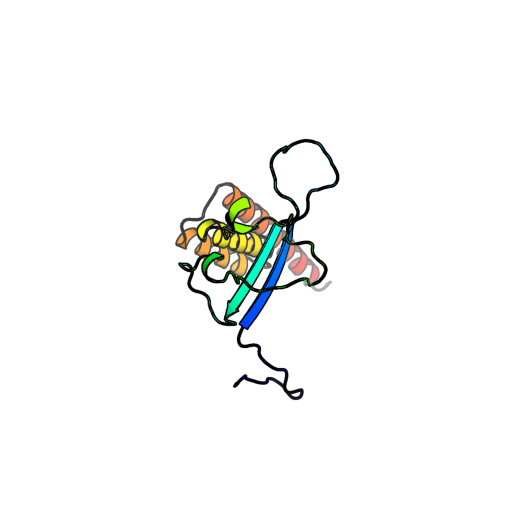5.312 18.006 1.00 95.94 122 VAL A O 1
ATOM 995 N N . THR A 1 123 ? 3.074 6.536 17.167 1.00 94.94 123 THR A N 1
ATOM 996 C CA . THR A 1 123 ? 3.764 7.827 17.081 1.00 94.94 123 THR A CA 1
ATOM 997 C C . THR A 1 123 ? 2.910 8.903 17.756 1.00 94.94 123 THR A C 1
ATOM 999 O O . THR A 1 123 ? 1.693 8.717 17.853 1.00 94.94 123 THR A O 1
ATOM 1002 N N . PRO A 1 124 ? 3.487 10.056 18.146 1.00 96.88 124 PRO A N 1
ATOM 1003 C CA . PRO A 1 124 ? 2.707 11.168 18.699 1.00 96.88 124 PRO A CA 1
ATOM 1004 C C . PRO A 1 124 ? 1.567 11.613 17.771 1.00 96.88 124 PRO A C 1
ATOM 1006 O O . PRO A 1 124 ? 0.433 11.786 18.203 1.00 96.88 124 PRO A O 1
ATOM 1009 N N . SER A 1 125 ? 1.821 11.661 16.458 1.00 95.62 125 SER A N 1
ATOM 1010 C CA . SER A 1 125 ? 0.792 11.971 15.455 1.00 95.62 125 SER A CA 1
ATOM 1011 C C . SER A 1 125 ? -0.362 10.961 15.434 1.00 95.62 125 SER A C 1
ATOM 1013 O O . SER A 1 125 ? -1.501 11.313 15.129 1.00 95.62 125 SER A O 1
ATOM 1015 N N . LEU A 1 126 ? -0.087 9.690 15.740 1.00 95.75 126 LEU A N 1
ATOM 1016 C CA . LEU A 1 126 ? -1.104 8.644 15.796 1.00 95.75 126 LEU A CA 1
ATOM 1017 C C . LEU A 1 126 ? -1.919 8.716 17.095 1.00 95.75 126 LEU A C 1
ATOM 1019 O O . LEU A 1 126 ? -3.110 8.410 17.083 1.00 95.75 126 LEU A O 1
ATOM 1023 N N . GLU A 1 127 ? -1.293 9.128 18.199 1.00 97.25 127 GLU A N 1
ATOM 1024 C CA . GLU A 1 127 ? -1.964 9.409 19.474 1.00 97.25 127 GLU A CA 1
ATOM 1025 C C . GLU A 1 127 ? -2.917 10.599 19.351 1.00 97.25 127 GLU A C 1
ATOM 1027 O O . GLU A 1 127 ? -4.084 10.488 19.729 1.00 97.25 127 GLU A O 1
ATOM 1032 N N . GLU A 1 128 ? -2.462 11.690 18.733 1.00 97.69 128 GLU A N 1
ATOM 1033 C CA . GLU A 1 128 ? -3.299 12.849 18.405 1.00 97.69 128 GLU A CA 1
ATOM 1034 C C . GLU A 1 128 ? -4.483 12.445 17.520 1.00 97.69 128 GLU A C 1
ATOM 1036 O O . GLU A 1 128 ? -5.631 12.804 17.797 1.00 97.69 128 GLU A O 1
ATOM 1041 N N . LEU A 1 129 ? -4.228 11.627 16.490 1.00 97.31 129 LEU A N 1
ATOM 1042 C CA . LEU A 1 129 ? -5.280 11.109 15.620 1.00 97.31 129 LEU A CA 1
ATOM 1043 C C . LEU A 1 129 ? -6.302 10.268 16.394 1.00 97.31 129 LEU A C 1
ATOM 1045 O O . LEU A 1 129 ? -7.500 10.381 16.134 1.00 97.31 129 LEU A O 1
ATOM 1049 N N . LYS A 1 130 ? -5.852 9.425 17.332 1.00 97.62 130 LYS A N 1
ATOM 1050 C CA . LYS A 1 130 ? -6.747 8.631 18.178 1.00 97.62 130 LYS A CA 1
ATOM 1051 C C . LYS A 1 130 ? -7.640 9.539 19.015 1.00 97.62 130 LYS A C 1
ATOM 1053 O O . LYS A 1 130 ? -8.855 9.409 18.927 1.00 97.62 130 LYS A O 1
ATOM 1058 N N . ALA A 1 131 ? -7.046 10.469 19.759 1.00 97.62 131 ALA A N 1
ATOM 1059 C CA . ALA A 1 131 ? -7.777 11.360 20.655 1.00 97.62 131 ALA A CA 1
ATOM 1060 C C . ALA A 1 131 ? -8.808 12.211 19.896 1.00 97.62 131 ALA A C 1
ATOM 1062 O O . ALA A 1 131 ? -9.964 12.305 20.305 1.00 97.62 131 ALA A O 1
ATOM 1063 N N . SER A 1 132 ? -8.422 12.763 18.740 1.00 97.44 132 SER A N 1
ATOM 1064 C CA . SER A 1 132 ? -9.343 13.502 17.870 1.00 97.44 132 SER A CA 1
ATOM 1065 C C . SER A 1 132 ? -10.518 12.633 17.421 1.00 97.44 132 SER A C 1
ATOM 1067 O O . SER A 1 132 ? -11.663 13.083 17.419 1.00 97.44 132 SER A O 1
ATOM 1069 N N . LYS A 1 133 ? -10.252 11.377 17.047 1.00 97.75 133 LYS A N 1
ATOM 1070 C CA . LYS A 1 133 ? -11.291 10.477 16.548 1.00 97.75 133 LYS A CA 1
ATOM 1071 C C . LYS A 1 133 ? -12.244 9.996 17.644 1.00 97.75 133 LYS A C 1
ATOM 1073 O O . LYS A 1 133 ? -13.429 9.846 17.363 1.00 97.75 133 LYS A O 1
ATOM 1078 N N . GLU A 1 134 ? -11.759 9.797 18.868 1.00 97.50 134 GLU A N 1
ATOM 1079 C CA . GLU A 1 134 ? -12.594 9.461 20.034 1.00 97.50 134 GLU A CA 1
ATOM 1080 C C . GLU A 1 134 ? -13.626 10.562 20.297 1.00 97.50 134 GLU A C 1
ATOM 1082 O O . GLU A 1 134 ? -14.820 10.282 20.369 1.00 97.50 134 GLU A O 1
ATOM 1087 N N . LEU A 1 135 ? -13.200 11.830 20.291 1.00 97.00 135 LEU A N 1
ATOM 1088 C CA . LEU A 1 135 ? -14.112 12.969 20.447 1.00 97.00 135 LEU A CA 1
ATOM 1089 C C . LEU A 1 135 ? -15.163 13.046 19.326 1.00 97.00 135 LEU A C 1
ATOM 1091 O O . LEU A 1 135 ? -16.332 13.338 19.585 1.00 97.00 135 LEU A O 1
ATOM 1095 N N . GLU A 1 136 ? -14.770 12.781 18.076 1.00 96.31 136 GLU A N 1
ATOM 1096 C CA . GLU A 1 136 ? -15.703 12.749 16.941 1.00 96.31 136 GLU A CA 1
ATOM 1097 C C . GLU A 1 136 ? -16.751 11.636 17.070 1.00 96.31 136 GLU A C 1
ATOM 1099 O O . GLU A 1 136 ? -17.924 11.845 16.732 1.00 96.31 136 GLU A O 1
ATOM 1104 N N . ILE A 1 137 ? -16.335 10.453 17.529 1.00 96.31 137 ILE A N 1
ATOM 1105 C CA . ILE A 1 137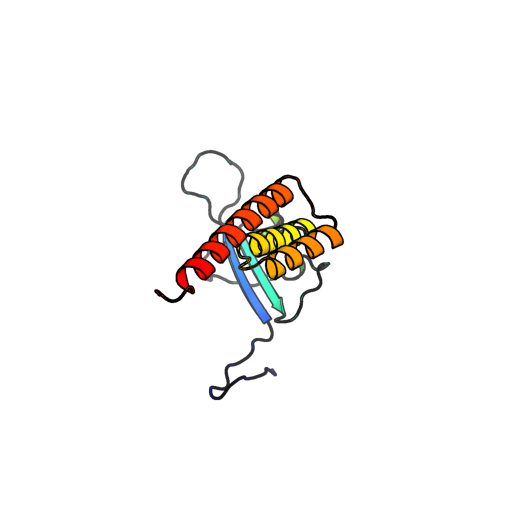 ? -17.215 9.299 17.726 1.00 96.31 137 ILE A CA 1
ATOM 1106 C C . ILE A 1 137 ? -18.201 9.596 18.856 1.00 96.31 137 ILE A C 1
ATOM 1108 O O . ILE A 1 137 ? -19.406 9.519 18.6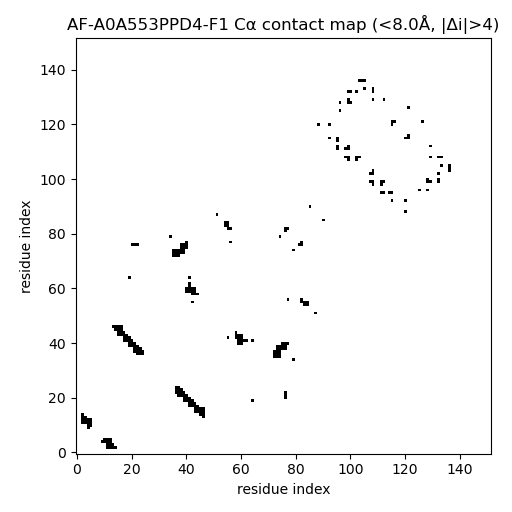17 1.00 96.31 137 ILE A O 1
ATOM 1112 N N . ASP A 1 138 ? -17.723 10.056 20.012 1.00 95.31 138 ASP A N 1
ATOM 1113 C CA . ASP A 1 138 ? -18.563 10.420 21.158 1.00 95.31 138 ASP A CA 1
ATOM 1114 C C . ASP A 1 138 ? -19.603 11.485 20.787 1.00 95.31 138 ASP A C 1
ATOM 1116 O O . ASP A 1 138 ? -20.785 11.382 21.125 1.00 95.31 138 ASP A O 1
ATOM 1120 N N . ALA A 1 139 ? -19.186 12.523 20.056 1.00 95.00 139 ALA A N 1
ATOM 1121 C CA . ALA A 1 139 ? -20.094 13.565 19.587 1.00 95.00 139 ALA A CA 1
ATOM 1122 C C . ALA A 1 139 ? -21.151 13.015 18.616 1.00 95.00 139 ALA A C 1
ATOM 1124 O O . ALA A 1 139 ? -22.295 13.477 18.606 1.00 95.00 139 ALA A O 1
ATOM 1125 N N . SER A 1 140 ? -20.781 12.032 17.794 1.00 92.94 140 SER A N 1
ATOM 1126 C CA . SER A 1 140 ? -21.692 11.378 16.854 1.00 92.94 140 SER A CA 1
ATOM 1127 C C . SER A 1 140 ? -22.672 10.435 17.553 1.00 92.94 140 SER A C 1
ATOM 1129 O O . SER A 1 140 ? -23.817 10.331 17.118 1.00 92.94 140 SER A O 1
ATOM 1131 N N . GLU A 1 141 ? -22.256 9.762 18.625 1.00 92.00 141 GLU A N 1
ATOM 1132 C CA . GLU A 1 141 ? -23.111 8.883 19.431 1.00 92.00 141 GLU A CA 1
ATOM 1133 C C . GLU A 1 141 ? -24.144 9.688 20.223 1.00 92.00 141 GLU A C 1
ATOM 1135 O O . GLU A 1 141 ? -25.339 9.433 20.081 1.00 92.00 141 GLU A O 1
ATOM 1140 N N . ARG A 1 142 ? -23.729 10.765 20.903 1.00 91.62 142 ARG A N 1
ATOM 1141 C CA . ARG A 1 142 ? -24.653 11.670 21.618 1.00 91.62 142 ARG A CA 1
ATOM 1142 C C . ARG A 1 142 ? -25.727 12.262 20.704 1.00 91.62 142 ARG A C 1
ATOM 1144 O O . ARG A 1 142 ? -26.883 12.380 21.097 1.00 91.62 142 ARG A O 1
ATOM 1151 N N . LYS A 1 143 ? -25.361 12.623 19.468 1.00 90.44 143 LYS A N 1
ATOM 1152 C CA . LYS A 1 143 ? -26.316 13.116 18.457 1.00 90.44 143 LYS A CA 1
ATOM 1153 C C . LYS A 1 143 ? -27.327 12.054 18.025 1.00 90.44 143 LYS A C 1
ATOM 1155 O O . LYS A 1 143 ? -28.455 12.396 17.689 1.00 90.44 143 LYS A O 1
ATOM 1160 N N . LYS A 1 144 ? -26.932 10.779 17.987 1.00 88.69 144 LYS A N 1
ATOM 1161 C CA . LYS A 1 144 ? -27.844 9.674 17.661 1.00 88.69 144 LYS A CA 1
ATOM 1162 C C . LYS A 1 144 ? -28.784 9.380 18.823 1.00 88.69 144 LYS A C 1
ATOM 1164 O O . LYS A 1 144 ? -29.964 9.166 18.585 1.00 88.69 144 LYS A O 1
ATOM 1169 N N . GLU A 1 145 ? -28.280 9.412 20.054 1.00 86.00 145 GLU A N 1
ATOM 1170 C CA . GLU A 1 145 ? -29.088 9.225 21.264 1.00 86.00 145 GLU A CA 1
ATOM 1171 C C . GLU A 1 145 ? -30.146 10.322 21.413 1.00 86.00 145 GLU A C 1
ATOM 1173 O O . GLU A 1 145 ? -31.315 10.015 21.639 1.00 86.00 145 GLU A O 1
ATOM 1178 N N . SER A 1 146 ? -29.780 11.591 21.200 1.00 82.38 146 SER A N 1
ATOM 1179 C CA . SER A 1 146 ? -30.743 12.698 21.259 1.00 82.38 146 SER A CA 1
ATOM 1180 C C . SER A 1 146 ? -31.781 12.663 20.134 1.00 82.38 146 SER A C 1
ATOM 1182 O O . SER A 1 146 ? -32.911 13.095 20.340 1.00 82.38 146 SER A O 1
ATOM 1184 N N . ALA A 1 147 ? -31.432 12.124 18.963 1.00 82.06 147 ALA A N 1
ATOM 1185 C CA . ALA A 1 147 ? -32.366 11.920 17.856 1.00 82.06 147 ALA A CA 1
ATOM 1186 C C . ALA A 1 147 ? -33.279 10.690 18.039 1.00 82.06 147 ALA A C 1
ATOM 1188 O O . ALA A 1 147 ? -34.310 10.597 17.377 1.00 82.06 147 ALA A O 1
ATOM 1189 N N . ALA A 1 148 ? -32.901 9.743 18.904 1.00 76.88 148 ALA A N 1
ATOM 1190 C CA . ALA A 1 148 ? -33.647 8.512 19.166 1.00 76.88 148 ALA A CA 1
ATOM 1191 C C . ALA A 1 148 ? -34.601 8.610 20.371 1.00 76.88 148 ALA A C 1
ATOM 1193 O O . ALA A 1 148 ? -35.411 7.705 20.573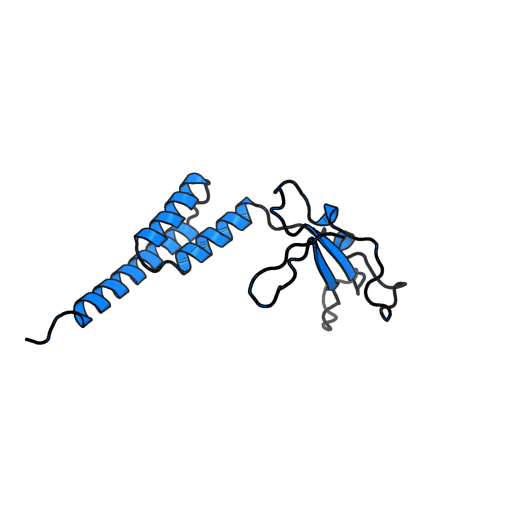 1.00 76.88 148 ALA A O 1
ATOM 1194 N N . ALA A 1 149 ? -34.529 9.682 21.166 1.00 67.56 149 ALA A N 1
ATOM 1195 C CA . ALA A 1 149 ? -35.472 9.921 22.253 1.00 67.56 149 ALA A CA 1
ATOM 1196 C C . ALA A 1 149 ? -36.867 10.257 21.675 1.00 67.56 149 ALA A C 1
ATOM 1198 O O . ALA A 1 149 ? -36.991 11.244 20.944 1.00 67.56 149 ALA A O 1
ATOM 1199 N N . PRO A 1 150 ? -37.923 9.467 21.961 1.00 60.12 150 PRO A N 1
ATOM 1200 C CA . PRO A 1 150 ? -39.268 9.787 21.501 1.00 60.12 150 PRO A CA 1
ATOM 1201 C C . PRO A 1 150 ? -39.735 11.086 22.166 1.00 60.12 150 PRO A C 1
ATOM 1203 O O . PRO A 1 150 ? -39.609 11.242 23.381 1.00 60.12 150 PRO A O 1
ATOM 1206 N N . GLY A 1 151 ? -40.260 12.018 21.364 1.00 57.66 151 GLY A N 1
ATOM 1207 C CA . GLY A 1 151 ? -40.983 13.180 21.879 1.00 57.66 151 GLY A CA 1
ATOM 1208 C C . GLY A 1 151 ? -42.113 12.697 22.786 1.00 57.66 151 GLY A C 1
ATOM 1209 O O . GLY A 1 151 ? -42.918 11.869 22.355 1.00 57.66 151 GLY A O 1
ATOM 1210 N N . GLY A 1 152 ? -42.080 13.140 24.045 1.00 43.06 152 GLY A N 1
ATOM 1211 C CA . GLY A 1 152 ? -43.088 12.822 25.059 1.00 43.06 152 GLY A CA 1
ATOM 1212 C C . GLY A 1 152 ? -44.452 13.421 24.759 1.00 43.06 152 GLY A C 1
ATOM 1213 O O . GLY A 1 152 ? -44.511 14.425 24.013 1.00 43.06 152 GLY A O 1
#

Foldseek 3Di:
DDFAFDDPVRHTDDQKDKDKDWDADDPPPPDDDDDQPGEIWMFIGGPDDDDPPDFRVNGTDPDDDDPPDDPVSYHHPCVVVVSGDDDPLRVLLVVLLVQLLPDQAPVSNVVSVVVCVVSVNDDPVNVVSSVVSVVVNVVVVVVVVVVPDDDD

Solvent-accessible surface area (backbone atoms only — not comparable to full-atom values): 9431 Å² total; per-residue (Å²): 140,88,74,56,62,48,74,97,78,52,46,74,47,65,69,55,48,73,52,76,50,79,47,69,75,70,91,67,90,73,88,72,98,80,71,66,57,41,18,42,45,35,35,51,44,66,66,60,94,76,64,85,89,62,54,57,67,81,30,54,51,95,69,95,73,67,94,86,57,73,65,93,60,50,30,54,32,46,80,73,70,58,51,71,71,80,52,67,68,60,50,51,48,52,53,37,53,53,46,39,75,65,39,83,43,68,70,54,32,50,52,36,51,54,50,29,58,76,67,76,58,77,44,73,72,53,51,52,50,47,57,56,45,52,54,54,37,54,56,51,49,55,53,48,54,66,70,63,56,74,85,128

Organism: Tigriopus californicus (NCBI:txid6832)

Mean predicted aligned error: 8.28 Å

Sequence (152 aa):
MKYEVIGTNEVAVPSHLFKVVLGTKANDQTKTANVPAPVLAAFIVPNKPIPREKALIDYRLGYRLHPYLDRTSLGDLCEFDGCQMMDYRKFQTFYIERGMKGARNQNELDRYWRRAKKLDLVTPSLEELKASKELEIDASERKKESAAAPGG